Protein AF-A0A379WSF8-F1 (afdb_monomer_lite)

Organism: Salmonella enterica I (NCBI:txid59201)

Sequence (96 aa):
MGQLQRNARDLQESVMSIRMMPMEYVFSRFPRLVRDLAGKLGKQVELTLVGSSTELDKSLIERIIDPLTHLVRNSLDHGIEMPEKRLEAGKMLSAT

Structure (mmCIF, N/CA/C/O backbone):
data_AF-A0A379WSF8-F1
#
_entry.id   AF-A0A379WSF8-F1
#
loop_
_atom_site.group_PDB
_atom_site.id
_atom_site.type_symbol
_atom_site.label_atom_id
_atom_site.label_alt_id
_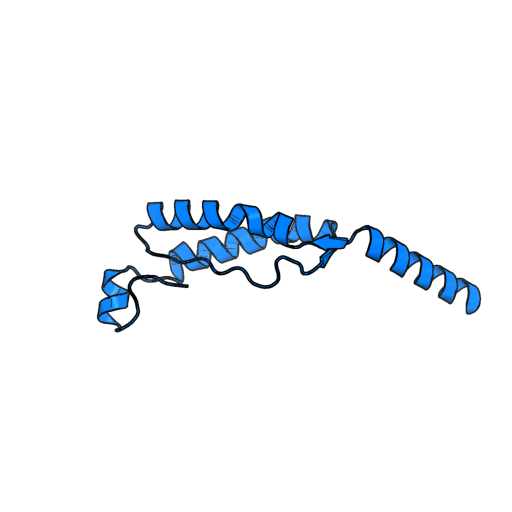atom_site.label_comp_id
_atom_site.label_asym_id
_atom_site.label_entity_id
_atom_site.label_seq_id
_atom_site.pdbx_PDB_ins_code
_atom_site.Cartn_x
_atom_site.Cartn_y
_atom_site.Cartn_z
_atom_site.occupancy
_atom_site.B_iso_or_equiv
_atom_site.auth_seq_id
_atom_site.auth_comp_id
_atom_site.auth_asym_id
_atom_site.auth_atom_id
_atom_site.pdbx_PDB_model_num
ATOM 1 N N . MET A 1 1 ? 9.928 -1.036 -45.695 1.00 61.69 1 MET A N 1
ATOM 2 C CA . MET A 1 1 ? 9.097 -0.420 -44.634 1.00 61.69 1 MET A CA 1
ATOM 3 C C . MET A 1 1 ? 8.854 -1.356 -43.441 1.00 61.69 1 MET A C 1
ATOM 5 O O . MET A 1 1 ? 9.165 -0.951 -42.332 1.00 61.69 1 MET A O 1
ATOM 9 N N . GLY A 1 2 ? 8.408 -2.611 -43.618 1.00 80.88 2 GLY A N 1
ATOM 10 C CA . GLY A 1 2 ? 8.063 -3.491 -42.478 1.00 80.88 2 GLY A CA 1
ATOM 11 C C . GLY A 1 2 ? 9.216 -3.968 -41.572 1.00 80.88 2 GLY A C 1
ATOM 12 O O . GLY A 1 2 ? 8.996 -4.224 -40.394 1.00 80.88 2 GLY A O 1
ATOM 13 N N . GLN A 1 3 ? 10.453 -4.070 -42.073 1.00 81.88 3 GLN A N 1
ATOM 14 C CA . GLN A 1 3 ? 11.598 -4.506 -41.254 1.00 81.88 3 GLN A CA 1
ATOM 15 C C . GLN A 1 3 ? 12.110 -3.409 -40.309 1.00 81.88 3 GLN A C 1
ATOM 17 O O . GLN A 1 3 ? 12.483 -3.703 -39.181 1.00 81.88 3 GLN A O 1
ATOM 22 N N . LEU A 1 4 ? 12.037 -2.142 -40.733 1.00 86.81 4 LEU A N 1
ATOM 23 C CA . LEU A 1 4 ? 12.373 -0.999 -39.882 1.00 86.81 4 LEU A CA 1
ATOM 24 C C . LEU A 1 4 ? 11.378 -0.867 -38.716 1.00 86.81 4 LEU A C 1
ATOM 26 O O . LEU A 1 4 ? 11.786 -0.631 -37.585 1.00 86.81 4 LEU A O 1
ATOM 30 N N . GLN A 1 5 ? 10.083 -1.078 -38.983 1.00 88.62 5 GLN A N 1
ATOM 31 C CA . GLN A 1 5 ? 9.038 -1.075 -37.951 1.00 88.62 5 GLN A CA 1
ATOM 32 C C . GLN A 1 5 ? 9.194 -2.221 -36.947 1.00 88.62 5 GLN A C 1
ATOM 34 O O . GLN A 1 5 ? 8.997 -1.997 -35.757 1.00 88.62 5 GLN A O 1
ATOM 39 N N . ARG A 1 6 ? 9.572 -3.425 -37.402 1.00 89.00 6 ARG A N 1
ATOM 40 C CA . ARG A 1 6 ? 9.879 -4.547 -36.499 1.00 89.00 6 ARG A CA 1
ATOM 41 C C . ARG A 1 6 ? 11.059 -4.226 -35.584 1.00 89.00 6 ARG A C 1
ATOM 43 O O . ARG A 1 6 ? 10.889 -4.245 -34.375 1.00 89.00 6 ARG A O 1
ATOM 50 N N . ASN A 1 7 ? 12.187 -3.790 -36.146 1.00 90.50 7 ASN A N 1
ATOM 51 C CA . ASN A 1 7 ? 13.364 -3.435 -35.347 1.00 90.50 7 ASN A CA 1
ATOM 52 C C . ASN A 1 7 ? 13.074 -2.307 -34.338 1.00 90.50 7 ASN A C 1
ATOM 54 O O . ASN A 1 7 ? 13.570 -2.338 -33.216 1.00 90.50 7 ASN A O 1
ATOM 58 N N . ALA A 1 8 ? 12.267 -1.312 -34.722 1.00 90.94 8 ALA A N 1
ATOM 59 C CA . ALA A 1 8 ? 11.866 -0.232 -33.821 1.00 90.94 8 ALA A CA 1
ATOM 60 C C . ALA A 1 8 ? 11.003 -0.737 -32.652 1.00 90.94 8 ALA A C 1
ATOM 62 O O . ALA A 1 8 ? 11.184 -0.285 -31.522 1.00 90.94 8 ALA A O 1
ATOM 63 N N . ARG A 1 9 ? 10.099 -1.689 -32.909 1.00 91.06 9 ARG A N 1
ATOM 64 C CA . ARG A 1 9 ? 9.272 -2.317 -31.874 1.00 91.06 9 ARG A CA 1
ATOM 65 C C . ARG A 1 9 ? 10.109 -3.169 -30.921 1.00 91.06 9 ARG A C 1
ATOM 67 O O . ARG A 1 9 ? 9.968 -3.011 -29.714 1.00 91.06 9 ARG A O 1
ATOM 74 N N . ASP A 1 10 ? 11.016 -3.989 -31.444 1.00 90.06 10 ASP A N 1
ATOM 75 C CA . ASP A 1 10 ? 11.881 -4.849 -30.625 1.00 90.06 10 ASP A CA 1
ATOM 76 C C . ASP A 1 10 ? 12.800 -4.013 -29.718 1.00 90.06 10 ASP A C 1
ATOM 78 O O . ASP A 1 10 ? 13.010 -4.331 -28.543 1.00 90.06 10 ASP A O 1
ATOM 82 N N . LEU A 1 11 ? 13.302 -2.885 -30.237 1.00 90.25 11 LEU A N 1
ATOM 83 C CA . LEU A 1 11 ? 14.064 -1.920 -29.449 1.00 90.25 11 LEU A CA 1
ATOM 84 C C . LEU A 1 11 ? 13.194 -1.266 -28.369 1.00 90.25 11 LEU A C 1
ATOM 86 O O . LEU A 1 11 ? 13.633 -1.143 -27.229 1.00 90.25 11 LEU A O 1
ATOM 90 N N . GLN A 1 12 ? 11.965 -0.862 -28.702 1.00 86.62 12 GLN A N 1
ATOM 91 C CA . GLN A 1 12 ? 11.040 -0.286 -27.730 1.00 86.62 12 GLN A CA 1
ATOM 92 C C . GLN A 1 12 ? 10.730 -1.280 -26.604 1.00 86.62 12 GLN A C 1
ATOM 94 O O . GLN A 1 12 ? 10.807 -0.905 -25.439 1.00 86.62 12 GLN A O 1
ATOM 99 N N . GLU A 1 13 ? 10.440 -2.541 -26.924 1.00 86.75 13 GLU A N 1
ATOM 100 C CA . GLU A 1 13 ? 10.183 -3.598 -25.937 1.00 86.75 13 GLU A CA 1
ATOM 101 C C . GLU A 1 13 ? 11.413 -3.843 -25.044 1.00 86.75 13 GLU A C 1
ATOM 103 O O . GLU A 1 13 ? 11.286 -3.907 -23.820 1.00 86.75 13 GLU A O 1
ATOM 108 N N . SER A 1 14 ? 12.615 -3.849 -25.628 1.00 88.81 14 SER A N 1
ATOM 109 C CA . SER A 1 14 ? 13.881 -3.966 -24.887 1.00 88.81 14 SER A CA 1
ATOM 110 C C . SER A 1 14 ? 14.140 -2.773 -23.957 1.00 88.81 14 SER A C 1
ATOM 112 O O . SER A 1 14 ? 14.652 -2.927 -22.854 1.00 88.81 14 SER A O 1
ATOM 114 N N . VAL A 1 15 ? 13.773 -1.557 -24.367 1.00 89.88 15 VAL A N 1
ATOM 115 C CA . VAL A 1 15 ? 13.894 -0.366 -23.512 1.00 89.88 15 VAL A CA 1
ATOM 116 C C . VAL A 1 15 ? 12.856 -0.385 -22.389 1.00 89.88 15 VAL A C 1
ATOM 118 O O . VAL A 1 15 ? 13.153 0.049 -21.276 1.00 89.88 15 VAL A O 1
ATOM 121 N N . MET A 1 16 ? 11.641 -0.876 -22.649 1.00 84.56 16 MET A N 1
ATOM 122 C CA . MET A 1 16 ? 10.622 -1.036 -21.608 1.00 84.56 16 MET A CA 1
ATOM 123 C C . MET A 1 16 ? 11.089 -2.032 -20.541 1.00 84.56 16 MET A C 1
ATOM 125 O O . MET A 1 16 ? 10.956 -1.727 -19.359 1.00 84.56 16 MET A O 1
ATOM 129 N N . SER A 1 17 ? 11.682 -3.166 -20.932 1.00 85.19 17 SER A N 1
ATOM 130 C CA . SER A 1 17 ? 12.133 -4.192 -19.980 1.00 85.19 17 SER A CA 1
ATOM 131 C C . SER A 1 17 ? 13.232 -3.690 -19.037 1.00 85.19 17 SER A C 1
ATOM 133 O O . SER A 1 17 ? 13.181 -3.973 -17.847 1.00 85.19 17 SER A O 1
ATOM 135 N N . ILE A 1 18 ? 14.158 -2.849 -19.514 1.00 89.69 18 ILE A N 1
ATOM 136 C CA . ILE A 1 18 ? 15.207 -2.234 -18.673 1.00 89.69 18 ILE A CA 1
ATOM 137 C C . ILE A 1 18 ? 14.620 -1.295 -17.601 1.00 89.69 18 ILE A C 1
ATOM 139 O O . ILE A 1 18 ? 15.241 -1.066 -16.565 1.00 89.69 18 ILE A O 1
ATOM 143 N N . ARG A 1 19 ? 13.431 -0.724 -17.834 1.00 90.94 19 ARG A N 1
ATOM 144 C CA . ARG A 1 19 ? 12.778 0.225 -16.911 1.00 90.94 19 ARG A CA 1
ATOM 145 C C . ARG A 1 19 ? 11.853 -0.444 -15.893 1.00 90.94 19 ARG A C 1
ATOM 147 O O . ARG A 1 19 ? 11.244 0.266 -15.087 1.00 90.94 19 ARG A O 1
ATOM 154 N N . MET A 1 20 ? 11.718 -1.765 -15.950 1.00 94.50 20 MET A N 1
ATOM 155 C CA . MET A 1 20 ? 10.916 -2.533 -15.009 1.00 94.50 20 MET A CA 1
ATOM 156 C C . MET A 1 20 ? 11.556 -2.515 -13.618 1.00 94.50 20 MET A C 1
ATOM 158 O O . MET A 1 20 ? 12.765 -2.680 -13.471 1.00 94.50 20 MET A O 1
ATOM 162 N N . MET A 1 21 ? 10.744 -2.290 -12.589 1.00 94.81 21 MET A N 1
ATOM 163 C CA . MET A 1 21 ? 11.148 -2.391 -11.188 1.00 94.81 21 MET A CA 1
ATOM 164 C C . MET A 1 21 ? 10.110 -3.199 -10.400 1.00 94.81 21 MET A C 1
ATOM 166 O O . MET A 1 21 ? 8.923 -3.136 -10.727 1.00 94.81 21 MET A O 1
ATOM 170 N N . PRO A 1 22 ? 10.512 -3.929 -9.348 1.00 96.19 22 PRO A N 1
ATOM 171 C CA . PRO A 1 22 ? 9.582 -4.692 -8.523 1.00 96.19 22 PRO A CA 1
ATOM 172 C C . PRO A 1 22 ? 8.641 -3.783 -7.720 1.00 96.19 22 PRO A C 1
ATOM 174 O O . PRO A 1 22 ? 9.020 -2.709 -7.243 1.00 96.19 22 PRO A O 1
ATOM 177 N N . MET A 1 23 ? 7.409 -4.239 -7.499 1.00 95.69 23 MET A N 1
ATOM 178 C CA . MET A 1 23 ? 6.401 -3.510 -6.721 1.00 95.69 23 MET A CA 1
ATOM 179 C C . MET A 1 23 ? 6.787 -3.335 -5.239 1.00 95.69 23 MET A C 1
ATOM 181 O O . MET A 1 23 ? 6.273 -2.449 -4.549 1.00 95.69 23 MET A O 1
ATOM 185 N N . GLU A 1 24 ? 7.745 -4.120 -4.745 1.00 96.06 24 GLU A N 1
ATOM 186 C CA . GLU A 1 24 ? 8.341 -4.008 -3.410 1.00 96.06 24 GLU A CA 1
ATOM 187 C C . GLU A 1 24 ? 8.792 -2.575 -3.050 1.00 96.06 24 GLU A C 1
ATOM 189 O O . GLU A 1 24 ? 8.627 -2.137 -1.905 1.00 96.06 24 GLU A O 1
ATOM 194 N N . TYR A 1 25 ? 9.262 -1.785 -4.025 1.00 93.12 25 TYR A N 1
ATOM 195 C CA . TYR A 1 25 ? 9.638 -0.375 -3.817 1.00 93.12 25 TYR A CA 1
ATOM 196 C C . TYR A 1 25 ? 8.472 0.505 -3.334 1.00 93.12 25 TYR A C 1
ATOM 198 O O . TYR A 1 25 ? 8.666 1.492 -2.610 1.00 93.12 25 TYR A O 1
ATOM 206 N N . VAL A 1 26 ? 7.248 0.158 -3.726 1.00 93.62 26 VAL A N 1
ATOM 207 C CA . VAL A 1 26 ? 6.031 0.807 -3.236 1.00 93.62 26 VAL A CA 1
ATOM 208 C C . VAL A 1 26 ? 5.604 0.154 -1.931 1.00 93.62 26 VAL A C 1
ATOM 210 O O . VAL A 1 26 ? 5.431 0.851 -0.935 1.00 93.62 26 VAL A O 1
ATOM 213 N N . PHE A 1 27 ? 5.476 -1.172 -1.906 1.00 95.88 27 PHE A N 1
ATOM 214 C CA . PHE A 1 27 ? 4.885 -1.894 -0.779 1.00 95.88 27 PHE A CA 1
ATOM 215 C C . PHE A 1 27 ? 5.680 -1.801 0.525 1.00 95.88 27 PHE A C 1
ATOM 217 O O . PHE A 1 27 ? 5.071 -1.767 1.592 1.00 95.88 27 PHE A O 1
ATOM 224 N N . SER A 1 28 ? 7.005 -1.665 0.469 1.00 94.81 28 SER A N 1
ATOM 225 C CA . SER A 1 28 ? 7.877 -1.566 1.652 1.00 94.81 28 SER A CA 1
ATOM 226 C C . SER A 1 28 ? 7.496 -0.448 2.638 1.00 94.81 28 SER A C 1
ATOM 228 O O . SER A 1 28 ? 7.774 -0.561 3.833 1.00 94.81 28 SER A O 1
ATOM 230 N N . ARG A 1 29 ? 6.815 0.615 2.182 1.00 93.75 29 ARG A N 1
ATOM 231 C CA . ARG A 1 29 ? 6.375 1.728 3.047 1.00 93.75 29 ARG A CA 1
ATOM 232 C C . ARG A 1 29 ? 5.011 1.505 3.712 1.00 93.75 29 ARG A C 1
ATOM 234 O O . ARG A 1 29 ? 4.718 2.144 4.725 1.00 93.75 29 ARG A O 1
ATOM 241 N N . PHE A 1 30 ? 4.177 0.610 3.179 1.00 96.56 30 PHE A N 1
ATOM 242 C CA . PHE A 1 30 ? 2.807 0.424 3.664 1.00 96.56 30 PHE A CA 1
ATOM 243 C C . PHE A 1 30 ? 2.686 -0.226 5.046 1.00 96.56 30 PHE A C 1
ATOM 245 O O . PHE A 1 30 ? 1.846 0.253 5.805 1.00 96.56 30 PHE A O 1
ATOM 252 N N . PRO A 1 31 ? 3.522 -1.198 5.464 1.00 97.25 31 PRO A N 1
ATOM 253 C CA . PRO A 1 31 ? 3.427 -1.765 6.810 1.00 97.25 31 PRO A CA 1
ATOM 254 C C . PRO A 1 31 ? 3.520 -0.716 7.922 1.00 97.25 31 PRO A C 1
ATOM 256 O O . PRO A 1 31 ? 2.768 -0.769 8.893 1.00 97.25 31 PRO A O 1
ATOM 259 N N . ARG A 1 32 ? 4.416 0.270 7.771 1.00 96.69 32 ARG A N 1
ATOM 260 C CA . ARG A 1 32 ? 4.545 1.374 8.730 1.00 96.69 32 ARG A CA 1
ATOM 261 C C . ARG A 1 32 ? 3.360 2.332 8.637 1.00 96.69 32 ARG A C 1
ATOM 263 O O . ARG A 1 32 ? 2.753 2.625 9.659 1.00 96.69 32 ARG A O 1
ATOM 270 N N . LEU A 1 33 ? 3.001 2.765 7.426 1.00 96.06 33 LEU A N 1
ATOM 271 C CA . LEU A 1 33 ? 1.873 3.676 7.210 1.00 96.06 33 LEU A CA 1
ATOM 272 C C . LEU A 1 33 ? 0.566 3.123 7.801 1.00 96.06 33 LEU A C 1
ATOM 274 O O . LEU A 1 33 ? -0.138 3.843 8.505 1.00 96.06 33 LEU A O 1
ATOM 278 N N . VAL A 1 34 ? 0.257 1.854 7.520 1.00 97.88 34 VAL A N 1
ATOM 279 C CA . VAL A 1 34 ? -0.953 1.179 8.003 1.00 97.88 34 VAL A CA 1
ATOM 280 C C . VAL A 1 34 ? -0.933 1.067 9.520 1.00 97.88 34 VAL A C 1
ATOM 282 O O . VAL A 1 34 ? -1.922 1.422 10.150 1.00 97.88 34 VAL A O 1
ATOM 285 N N . ARG A 1 35 ? 0.191 0.654 10.122 1.00 97.25 35 ARG A N 1
ATOM 286 C CA . ARG A 1 35 ? 0.324 0.559 11.584 1.00 97.25 35 ARG A CA 1
ATOM 287 C C . ARG A 1 35 ? 0.103 1.908 12.271 1.00 97.25 35 ARG A C 1
ATOM 289 O O . ARG A 1 35 ? -0.647 1.979 13.242 1.00 97.25 35 ARG A O 1
A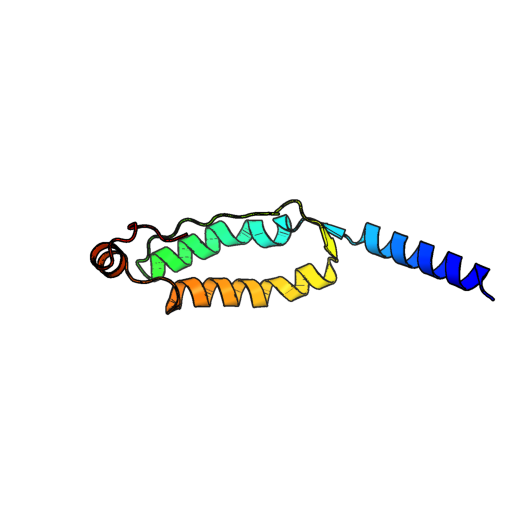TOM 296 N N . ASP A 1 36 ? 0.725 2.967 11.759 1.00 97.38 36 ASP A N 1
ATOM 297 C CA . ASP A 1 36 ? 0.637 4.303 12.351 1.00 97.38 36 ASP A CA 1
ATOM 298 C C . ASP A 1 36 ? -0.786 4.875 12.242 1.00 97.38 36 ASP A C 1
ATOM 300 O O . ASP A 1 36 ? -1.295 5.473 13.190 1.00 97.38 36 ASP A O 1
ATOM 304 N N . LEU A 1 37 ? -1.449 4.685 11.097 1.00 96.81 37 LEU A N 1
ATOM 305 C CA . LEU A 1 37 ? -2.829 5.127 10.883 1.00 96.81 37 LEU A CA 1
ATOM 306 C C . LEU A 1 37 ? -3.831 4.306 11.696 1.00 96.81 37 LEU A C 1
ATOM 308 O O . LEU A 1 37 ? -4.690 4.887 12.353 1.00 96.81 37 LEU A O 1
ATOM 312 N N . ALA A 1 38 ? -3.702 2.979 11.702 1.00 96.81 38 ALA A N 1
ATOM 313 C CA . ALA A 1 38 ? -4.552 2.101 12.497 1.00 96.81 38 ALA A CA 1
ATOM 314 C C . ALA A 1 38 ? -4.463 2.460 13.989 1.00 96.81 38 ALA A C 1
ATOM 316 O O . ALA A 1 38 ? -5.494 2.636 14.635 1.00 96.81 38 ALA A O 1
ATOM 317 N N . GLY A 1 39 ? -3.248 2.698 14.502 1.00 96.69 39 GLY A N 1
ATOM 318 C CA . GLY A 1 39 ? -3.032 3.164 15.873 1.00 96.69 39 GLY A CA 1
ATOM 319 C C . GLY A 1 39 ? -3.697 4.513 16.164 1.00 96.69 39 GLY A C 1
ATOM 320 O O . GLY A 1 39 ? -4.366 4.654 17.184 1.00 96.69 39 GLY A O 1
ATOM 321 N N . LYS A 1 40 ? -3.584 5.488 15.252 1.00 96.81 40 LYS A N 1
ATOM 322 C CA . LYS A 1 40 ? -4.249 6.800 15.390 1.00 96.81 40 LYS A CA 1
ATOM 323 C C . LYS A 1 40 ? -5.774 6.707 15.391 1.00 96.81 40 LYS A C 1
ATOM 325 O O . LYS A 1 40 ? -6.424 7.494 16.070 1.00 96.81 40 LYS A O 1
ATOM 330 N N . LEU A 1 41 ? -6.332 5.772 14.629 1.00 96.12 41 LEU A N 1
ATOM 331 C CA . LEU A 1 41 ? -7.775 5.565 14.507 1.00 96.12 41 LEU A CA 1
ATOM 332 C C . LEU A 1 41 ? -8.339 4.611 15.570 1.00 96.12 41 LEU A C 1
ATOM 334 O O . LEU A 1 41 ? -9.549 4.411 15.612 1.00 96.12 41 LEU A O 1
ATOM 338 N N . GLY A 1 42 ? -7.486 3.998 16.399 1.00 95.81 42 GLY A N 1
ATOM 339 C CA . GLY A 1 42 ? -7.897 2.978 17.366 1.00 95.81 42 GLY A CA 1
ATOM 340 C C . GLY A 1 42 ? -8.395 1.682 16.716 1.00 95.81 42 GLY A C 1
ATOM 341 O O . GLY A 1 42 ? -9.197 0.964 17.308 1.00 95.81 42 GLY A O 1
ATOM 342 N N . LYS A 1 43 ? -7.954 1.381 15.489 1.00 96.19 43 LYS A N 1
ATOM 343 C CA . LYS A 1 43 ? -8.368 0.196 14.725 1.00 96.19 43 LYS A CA 1
ATOM 344 C C . LYS A 1 43 ? -7.298 -0.891 14.792 1.00 96.19 43 LYS A C 1
ATOM 346 O O . LYS A 1 43 ? -6.106 -0.597 14.857 1.00 96.19 43 LYS A O 1
ATOM 351 N N . GLN A 1 44 ? -7.722 -2.153 14.741 1.00 94.56 44 GLN A N 1
ATOM 352 C CA . GLN A 1 44 ? -6.821 -3.305 14.640 1.00 94.56 44 GLN A CA 1
ATOM 353 C C . GLN A 1 44 ? -6.835 -3.844 13.213 1.00 94.56 44 GLN A C 1
ATOM 355 O O . GLN A 1 44 ? -7.895 -4.194 12.692 1.00 94.56 44 GLN A O 1
ATOM 360 N N . VAL A 1 45 ? -5.665 -3.851 12.572 1.00 95.62 45 VAL A N 1
ATOM 361 C CA . VAL A 1 45 ? -5.522 -4.184 11.151 1.00 95.62 45 VAL A CA 1
ATOM 362 C C . VAL A 1 45 ? -4.264 -5.013 10.923 1.00 95.62 45 VAL A C 1
ATOM 364 O O . VAL A 1 45 ? -3.192 -4.684 11.434 1.00 95.62 45 VAL A O 1
ATOM 367 N N . GLU A 1 46 ? -4.395 -6.052 10.109 1.00 95.06 46 GLU A N 1
ATOM 368 C CA . GLU A 1 46 ? -3.317 -6.885 9.598 1.00 95.06 46 GLU A CA 1
ATOM 369 C C . GLU A 1 46 ? -3.132 -6.617 8.104 1.00 95.06 46 GLU A C 1
ATOM 371 O O . GLU A 1 46 ? -4.026 -6.852 7.302 1.00 95.06 46 GLU A O 1
ATOM 376 N N . LEU A 1 47 ? -1.959 -6.122 7.708 1.00 96.75 47 LEU A N 1
ATOM 377 C CA . LEU A 1 47 ? -1.669 -5.855 6.302 1.00 96.75 47 LEU A CA 1
ATOM 378 C C . LEU A 1 47 ? -1.097 -7.104 5.623 1.00 96.75 47 LEU A C 1
ATOM 380 O O . LEU A 1 47 ? 0.002 -7.538 5.965 1.00 96.75 47 LEU A O 1
ATOM 384 N N . THR A 1 48 ? -1.781 -7.598 4.591 1.00 96.25 48 THR A N 1
ATOM 385 C CA . THR A 1 48 ? -1.249 -8.622 3.679 1.00 96.25 48 THR A CA 1
ATOM 386 C C . THR A 1 48 ? -0.801 -7.982 2.366 1.00 96.25 48 THR A C 1
ATOM 388 O O . THR A 1 48 ? -1.534 -7.203 1.761 1.00 96.25 48 THR A O 1
ATOM 391 N N . LEU A 1 49 ? 0.405 -8.320 1.904 1.00 96.00 49 LEU A N 1
ATOM 392 C CA . LEU A 1 49 ? 0.953 -7.857 0.628 1.00 96.00 49 LEU A CA 1
ATOM 393 C C . LEU A 1 49 ? 1.107 -9.045 -0.324 1.00 96.00 49 LEU A C 1
ATOM 395 O O . LEU A 1 49 ? 1.763 -10.029 0.010 1.00 96.00 49 LEU A O 1
ATOM 399 N N . VAL A 1 50 ? 0.523 -8.942 -1.519 1.00 96.25 50 VAL A N 1
ATOM 400 C CA . VAL A 1 50 ? 0.577 -9.979 -2.559 1.00 96.25 50 VAL A CA 1
ATOM 401 C C . VAL A 1 50 ? 1.151 -9.374 -3.837 1.00 96.25 50 VAL A C 1
ATOM 403 O O . VAL A 1 50 ? 0.757 -8.281 -4.237 1.00 96.25 50 VAL A O 1
ATOM 406 N N . GLY A 1 51 ? 2.080 -10.083 -4.485 1.00 95.69 51 GLY A N 1
ATOM 407 C CA . GLY A 1 51 ? 2.682 -9.640 -5.748 1.00 95.69 51 GLY A CA 1
ATOM 408 C C . GLY A 1 51 ? 3.814 -8.620 -5.599 1.00 95.69 51 GLY A C 1
ATOM 409 O O . GLY A 1 51 ? 4.050 -7.842 -6.516 1.00 95.69 51 GLY A O 1
ATOM 410 N N . SER A 1 52 ? 4.534 -8.603 -4.471 1.00 94.88 52 SER A N 1
ATOM 411 C CA . SER A 1 52 ? 5.681 -7.698 -4.263 1.00 94.88 52 SER A CA 1
ATOM 412 C C . SER A 1 52 ? 6.788 -7.859 -5.315 1.00 94.88 52 SER A C 1
ATOM 414 O O . SER A 1 52 ? 7.459 -6.887 -5.647 1.00 94.88 52 SER A O 1
ATOM 416 N N . SER A 1 53 ? 6.956 -9.068 -5.857 1.00 94.44 53 SER A N 1
ATOM 417 C CA . SER A 1 53 ? 7.918 -9.378 -6.921 1.00 94.44 53 SER A CA 1
ATOM 418 C C . SER A 1 53 ? 7.418 -9.038 -8.327 1.00 94.44 53 SER A C 1
ATOM 420 O O . SER A 1 53 ? 8.187 -9.154 -9.276 1.00 94.44 53 SER A O 1
ATOM 422 N N . THR A 1 54 ? 6.151 -8.640 -8.487 1.00 95.00 54 THR A N 1
ATOM 423 C CA . THR A 1 54 ? 5.617 -8.229 -9.788 1.00 95.00 54 THR A CA 1
ATOM 424 C C . THR A 1 54 ? 6.343 -6.980 -10.255 1.00 95.00 54 THR A C 1
ATOM 426 O O . THR A 1 54 ? 6.447 -5.999 -9.517 1.00 95.00 54 THR A O 1
ATOM 429 N N . GLU A 1 55 ? 6.829 -7.015 -11.488 1.00 94.81 55 GLU A N 1
ATOM 430 C CA . GLU A 1 55 ? 7.571 -5.914 -12.077 1.00 94.81 55 GLU A CA 1
ATOM 431 C C . GLU A 1 55 ? 6.661 -4.951 -12.840 1.00 94.81 55 GLU A C 1
ATOM 433 O O . GLU A 1 55 ? 5.685 -5.351 -13.480 1.00 94.81 55 GLU A O 1
ATOM 438 N N . LEU A 1 56 ? 6.983 -3.662 -12.763 1.00 94.50 56 LEU A N 1
ATOM 439 C CA . LEU A 1 56 ? 6.205 -2.597 -13.375 1.00 94.50 56 LEU A CA 1
ATOM 440 C C . LEU A 1 56 ? 7.125 -1.446 -13.808 1.00 94.50 56 LEU A C 1
ATOM 442 O O . LEU A 1 56 ? 8.190 -1.231 -13.233 1.00 94.50 56 LEU A O 1
ATOM 446 N N . ASP A 1 57 ? 6.723 -0.690 -14.830 1.00 94.94 57 ASP A N 1
ATOM 447 C CA . ASP A 1 57 ? 7.469 0.481 -15.301 1.00 94.94 57 ASP A CA 1
ATOM 448 C C . ASP A 1 57 ? 7.714 1.496 -14.174 1.00 94.94 57 ASP A C 1
ATOM 450 O O . ASP A 1 57 ? 6.773 1.925 -13.499 1.00 94.94 57 ASP A O 1
ATOM 454 N N . LYS A 1 58 ? 8.959 1.956 -14.017 1.00 93.69 58 LYS A N 1
ATOM 455 C CA . LYS A 1 58 ? 9.321 2.970 -13.016 1.00 93.69 58 LYS A CA 1
ATOM 456 C C . LYS A 1 58 ? 8.407 4.205 -13.019 1.00 93.69 58 LYS A C 1
ATOM 458 O O . LYS A 1 58 ? 8.021 4.671 -11.950 1.00 93.69 58 LYS A O 1
ATOM 463 N N . SER A 1 59 ? 8.038 4.729 -14.191 1.00 94.00 59 SER A N 1
ATOM 464 C CA . SER A 1 59 ? 7.200 5.937 -14.278 1.00 94.00 59 SER A CA 1
ATOM 465 C C . SER A 1 59 ? 5.779 5.699 -13.766 1.00 94.00 59 SER A C 1
ATOM 467 O O . SER A 1 59 ? 5.147 6.595 -13.209 1.00 94.00 59 SER A O 1
ATOM 469 N N . LEU A 1 60 ? 5.269 4.478 -13.925 1.00 94.06 60 LEU A N 1
ATOM 470 C CA . LEU A 1 60 ? 3.979 4.085 -13.378 1.00 94.06 60 LEU A CA 1
ATOM 471 C C . LEU A 1 60 ? 4.081 3.839 -11.867 1.00 94.06 60 LEU A C 1
ATOM 473 O O . LEU A 1 60 ? 3.187 4.271 -11.144 1.00 94.06 60 LEU A O 1
ATOM 477 N N . ILE A 1 61 ? 5.175 3.238 -11.381 1.00 94.25 61 ILE A N 1
ATOM 478 C CA . ILE A 1 61 ? 5.459 3.107 -9.941 1.00 94.25 61 ILE A CA 1
ATOM 479 C C . ILE A 1 61 ? 5.445 4.475 -9.255 1.00 94.25 61 ILE A C 1
ATOM 481 O O . ILE A 1 61 ? 4.779 4.647 -8.240 1.00 94.25 61 ILE A O 1
ATOM 485 N N . GLU A 1 62 ? 6.123 5.473 -9.817 1.00 93.38 62 GLU A N 1
ATOM 486 C CA . GLU A 1 62 ? 6.162 6.818 -9.233 1.00 93.38 62 GLU A CA 1
ATOM 487 C C . GLU A 1 62 ? 4.770 7.464 -9.184 1.00 93.38 62 GLU A C 1
ATOM 489 O O . GLU A 1 62 ? 4.412 8.100 -8.195 1.00 93.38 62 GLU A O 1
ATOM 494 N N . ARG A 1 63 ? 3.945 7.241 -10.213 1.00 95.19 63 ARG A N 1
ATOM 495 C CA . ARG A 1 63 ? 2.592 7.811 -10.309 1.00 95.19 63 ARG A CA 1
ATOM 496 C C . ARG A 1 63 ? 1.547 7.091 -9.457 1.00 95.19 63 ARG A C 1
ATOM 498 O O . ARG A 1 63 ? 0.535 7.701 -9.124 1.00 95.19 63 ARG A O 1
ATOM 505 N N . ILE A 1 64 ? 1.742 5.809 -9.138 1.00 94.25 64 ILE A N 1
ATOM 506 C CA . ILE A 1 64 ? 0.740 4.993 -8.432 1.00 94.25 64 ILE A CA 1
ATOM 507 C C . ILE A 1 64 ? 0.844 5.097 -6.902 1.00 94.25 64 ILE A C 1
ATOM 509 O O . ILE A 1 64 ? -0.119 4.777 -6.205 1.00 94.25 64 ILE A O 1
ATOM 513 N N . ILE A 1 65 ? 1.976 5.576 -6.369 1.00 92.69 65 ILE A N 1
ATOM 514 C CA . ILE A 1 65 ? 2.223 5.674 -4.919 1.00 92.69 65 ILE A CA 1
ATOM 515 C C . ILE A 1 65 ? 1.150 6.505 -4.210 1.00 92.69 65 ILE A C 1
ATOM 517 O O . ILE A 1 65 ? 0.569 6.036 -3.227 1.00 92.69 65 ILE A O 1
ATOM 521 N N . ASP A 1 66 ? 0.877 7.718 -4.691 1.00 95.81 66 ASP A N 1
ATOM 522 C CA . ASP A 1 66 ? -0.077 8.622 -4.041 1.00 95.81 66 ASP A CA 1
ATOM 523 C C . ASP A 1 66 ? -1.521 8.094 -4.125 1.00 95.81 66 ASP A C 1
ATOM 525 O O . ASP A 1 66 ? -2.178 8.020 -3.080 1.00 95.81 66 ASP A O 1
ATOM 529 N N . PRO A 1 67 ? -2.015 7.623 -5.293 1.00 97.25 67 PRO A N 1
ATOM 530 C CA . PRO A 1 67 ? -3.306 6.943 -5.381 1.00 97.25 67 PRO A CA 1
ATOM 531 C C . PRO A 1 67 ? -3.442 5.745 -4.435 1.00 97.25 67 PRO A C 1
ATOM 533 O O . PRO A 1 67 ? -4.443 5.642 -3.730 1.00 97.25 67 PRO A O 1
ATOM 536 N N . LEU A 1 68 ? -2.443 4.857 -4.357 1.00 96.56 68 LEU A N 1
ATOM 537 C CA . LEU A 1 68 ? -2.502 3.703 -3.451 1.00 96.56 68 LEU A CA 1
ATOM 538 C C . LEU A 1 68 ? -2.491 4.129 -1.985 1.00 96.56 68 LEU A C 1
ATOM 540 O O . LEU A 1 68 ? -3.257 3.600 -1.184 1.00 96.56 68 LEU A O 1
ATOM 544 N N . THR A 1 69 ? -1.675 5.123 -1.636 1.00 96.44 69 THR A N 1
ATOM 545 C CA . THR A 1 69 ? -1.664 5.716 -0.293 1.00 96.44 69 THR A CA 1
ATOM 546 C C . THR A 1 69 ? -3.045 6.253 0.076 1.00 96.44 69 THR A C 1
ATOM 548 O O . THR A 1 69 ? -3.507 6.053 1.201 1.00 96.44 69 THR A O 1
ATOM 551 N N . HIS A 1 70 ? -3.726 6.907 -0.867 1.00 97.19 70 HIS A N 1
ATOM 552 C CA . HIS A 1 70 ? -5.078 7.410 -0.661 1.00 97.19 70 HIS A CA 1
ATOM 553 C C . HIS A 1 70 ? -6.097 6.278 -0.466 1.00 97.19 70 HIS A C 1
ATOM 555 O O . HIS A 1 70 ? -6.885 6.331 0.475 1.00 97.19 70 HIS A O 1
ATOM 561 N N . LEU A 1 71 ? -6.045 5.219 -1.279 1.00 97.62 71 LEU A N 1
ATOM 562 C CA . LEU A 1 71 ? -6.932 4.059 -1.131 1.00 97.62 71 LEU A CA 1
ATOM 563 C C . LEU A 1 71 ? -6.735 3.338 0.210 1.00 97.62 71 LEU A C 1
ATOM 565 O O . LEU A 1 71 ? -7.714 2.973 0.863 1.00 97.62 71 LEU A O 1
ATOM 569 N N . VAL A 1 72 ? -5.485 3.183 0.653 1.00 96.88 72 VAL A N 1
ATOM 570 C CA . VAL A 1 72 ? -5.160 2.605 1.966 1.00 96.88 72 VAL A CA 1
ATOM 571 C C . VAL A 1 72 ? -5.734 3.466 3.092 1.00 96.88 72 VAL A C 1
ATOM 573 O O . VAL A 1 72 ? -6.353 2.930 4.010 1.00 96.88 72 VAL A O 1
ATOM 576 N N . ARG A 1 73 ? -5.599 4.798 3.011 1.00 96.94 73 ARG A N 1
ATOM 577 C CA . ARG A 1 73 ? -6.212 5.716 3.986 1.00 96.94 73 ARG A CA 1
ATOM 578 C C . ARG A 1 73 ? -7.728 5.593 4.005 1.00 96.94 73 ARG A C 1
ATOM 580 O O . ARG A 1 73 ? -8.274 5.338 5.065 1.00 96.94 73 ARG A O 1
ATOM 587 N N . ASN A 1 74 ? -8.394 5.649 2.853 1.00 96.75 74 ASN A N 1
ATOM 588 C CA . ASN A 1 74 ? -9.854 5.522 2.782 1.00 96.75 74 ASN A CA 1
ATOM 589 C C . ASN A 1 74 ? -10.347 4.192 3.375 1.00 96.75 74 ASN A C 1
ATOM 591 O O . ASN A 1 74 ? -11.360 4.158 4.076 1.00 96.75 74 ASN A O 1
ATOM 595 N N . SER A 1 75 ? -9.609 3.106 3.133 1.00 97.19 75 SER A N 1
ATOM 596 C CA . SER A 1 75 ? -9.907 1.791 3.711 1.00 97.19 75 SER A CA 1
ATOM 597 C C . SER A 1 75 ? -9.803 1.816 5.237 1.00 97.19 75 SER A C 1
ATOM 599 O O . SER A 1 75 ? -10.681 1.301 5.924 1.00 97.19 75 SER A O 1
ATOM 601 N N . LEU A 1 76 ? -8.775 2.473 5.778 1.00 96.19 76 LEU A N 1
ATOM 602 C CA . LEU A 1 76 ? -8.577 2.610 7.218 1.00 96.19 76 LEU A CA 1
ATOM 603 C C . LEU A 1 76 ? -9.555 3.589 7.863 1.00 96.19 76 LEU A C 1
ATOM 605 O O . LEU A 1 76 ? -10.081 3.272 8.919 1.00 96.19 76 LEU A O 1
ATOM 609 N N . ASP A 1 77 ? -9.825 4.743 7.2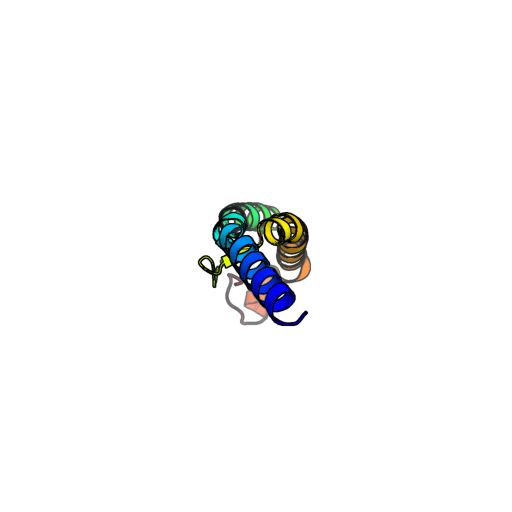61 1.00 94.50 77 ASP A N 1
ATOM 610 C CA . ASP A 1 77 ? -10.684 5.793 7.813 1.00 94.50 77 ASP A CA 1
ATOM 611 C C . ASP A 1 77 ? -12.158 5.372 7.785 1.00 94.50 77 ASP A C 1
ATOM 613 O O . ASP A 1 77 ? -12.857 5.457 8.800 1.00 94.50 77 ASP A O 1
ATOM 617 N N . HIS A 1 78 ? -12.613 4.848 6.645 1.00 93.69 78 HIS A N 1
ATOM 618 C CA . HIS A 1 78 ? -14.034 4.634 6.366 1.00 93.69 78 HIS A CA 1
ATOM 619 C C . HIS A 1 78 ? -14.409 3.177 6.085 1.00 93.69 78 HIS A C 1
ATOM 621 O O . HIS A 1 78 ? -15.543 2.793 6.354 1.00 93.69 78 HIS A O 1
ATOM 627 N N . GLY A 1 79 ? -13.491 2.365 5.555 1.00 92.75 79 GLY A N 1
ATOM 628 C CA . GLY A 1 79 ? -13.782 0.972 5.193 1.00 92.75 79 GLY A CA 1
ATOM 629 C C . GLY A 1 79 ? -13.814 0.013 6.386 1.00 92.75 79 GLY A C 1
ATOM 630 O O . GLY A 1 79 ? -14.664 -0.873 6.451 1.00 92.75 79 GLY A O 1
ATOM 631 N N . ILE A 1 80 ? -12.896 0.184 7.339 1.00 94.06 80 ILE A N 1
ATOM 632 C CA . ILE A 1 80 ? -12.753 -0.702 8.499 1.00 94.06 80 ILE A CA 1
ATOM 633 C C . ILE A 1 80 ? -1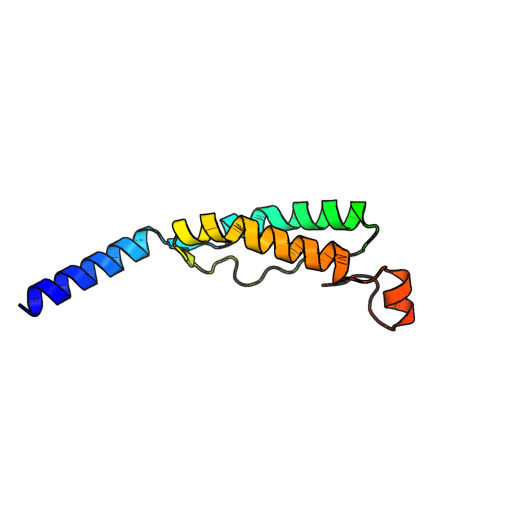3.543 -0.147 9.684 1.00 94.06 80 ILE A C 1
ATOM 635 O O . ILE A 1 80 ? -13.349 0.989 10.112 1.00 94.06 80 ILE A O 1
ATOM 639 N N . GLU A 1 81 ? -14.437 -0.961 10.232 1.00 93.62 81 GLU A N 1
ATOM 640 C CA . GLU A 1 81 ? -15.217 -0.644 11.431 1.00 93.62 81 GLU A CA 1
ATOM 641 C C . GLU A 1 81 ? -14.340 -0.658 12.697 1.00 93.62 81 GLU A C 1
ATOM 643 O O . GLU A 1 81 ? -13.258 -1.247 12.715 1.00 93.62 81 GLU A O 1
ATOM 648 N N . MET A 1 82 ? -14.822 -0.037 13.778 1.00 94.94 82 MET A N 1
ATOM 649 C CA . MET A 1 82 ? -14.153 -0.118 15.083 1.00 94.94 82 MET A CA 1
ATOM 650 C C . MET A 1 82 ? -14.141 -1.563 15.608 1.00 94.94 82 MET A C 1
ATOM 652 O O . MET A 1 82 ? -15.076 -2.315 15.303 1.00 94.94 82 MET A O 1
ATOM 656 N N . PRO A 1 83 ? -13.128 -1.957 16.404 1.00 93.81 83 PRO A N 1
ATOM 657 C CA . PRO A 1 83 ? -12.987 -3.333 16.880 1.00 93.81 83 PRO A CA 1
ATOM 658 C C . PRO A 1 83 ? -14.239 -3.869 17.593 1.00 93.81 83 PRO A C 1
ATOM 660 O O . PRO A 1 83 ? -14.624 -5.016 17.369 1.00 93.81 83 PRO A O 1
ATOM 663 N N . GLU A 1 84 ? -14.927 -3.035 18.377 1.00 93.56 84 GLU A N 1
ATOM 664 C CA . GLU A 1 84 ? -16.155 -3.413 19.087 1.00 93.56 84 GLU A CA 1
ATOM 665 C C . GLU A 1 84 ? -17.290 -3.732 18.104 1.0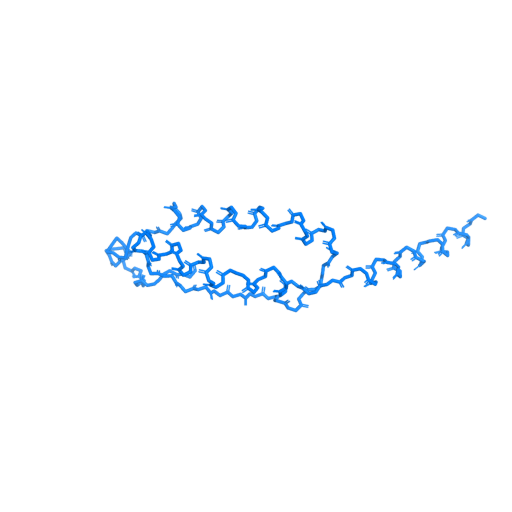0 93.56 84 GLU A C 1
ATOM 667 O O . GLU A 1 84 ? -17.892 -4.802 18.169 1.00 93.56 84 GLU A O 1
ATOM 672 N N . LYS A 1 85 ? -17.509 -2.854 17.115 1.00 93.25 85 LYS A N 1
ATOM 673 C CA . LYS A 1 85 ? -18.535 -3.042 16.074 1.00 93.25 85 LYS A CA 1
ATOM 674 C C . LYS A 1 85 ? -18.278 -4.281 15.218 1.00 93.25 85 LYS A C 1
ATOM 676 O O . LYS A 1 85 ? -19.220 -4.923 14.761 1.00 93.25 85 LYS A O 1
ATOM 681 N N . ARG A 1 86 ? -17.007 -4.633 14.992 1.00 94.56 86 ARG A N 1
ATOM 682 C CA . ARG A 1 86 ? -16.645 -5.861 14.270 1.00 94.56 86 ARG A CA 1
ATOM 683 C C . ARG A 1 86 ? -17.063 -7.104 15.043 1.00 94.56 86 ARG A C 1
ATOM 685 O O . ARG A 1 86 ? -17.671 -7.990 14.449 1.00 94.56 86 ARG A O 1
ATOM 692 N N . LEU A 1 87 ? -16.775 -7.147 16.344 1.00 93.31 87 LEU A N 1
ATOM 693 C CA . LEU A 1 87 ? -17.169 -8.261 17.207 1.00 93.31 87 LEU A CA 1
ATOM 694 C C . LEU A 1 87 ? -18.693 -8.379 17.323 1.00 93.31 87 LEU A C 1
ATOM 696 O O . LEU A 1 87 ? -19.218 -9.485 17.229 1.00 93.31 87 LEU A O 1
ATOM 700 N N . GLU A 1 88 ? -19.406 -7.255 17.450 1.00 93.81 88 GLU A N 1
ATOM 701 C CA . GLU A 1 88 ? -20.879 -7.224 17.435 1.00 93.81 88 GLU A CA 1
ATOM 702 C C . GLU A 1 88 ? -21.456 -7.800 16.133 1.00 93.81 88 GLU A C 1
ATOM 704 O O . GLU A 1 88 ? -22.467 -8.498 16.150 1.00 93.81 88 GLU A O 1
ATOM 709 N N . ALA A 1 89 ? -20.780 -7.567 15.005 1.00 92.31 89 ALA A N 1
ATOM 710 C CA . ALA A 1 89 ? -21.128 -8.136 13.706 1.00 92.31 89 ALA A CA 1
ATOM 711 C C . ALA A 1 89 ? -20.617 -9.580 13.493 1.00 92.31 89 ALA A C 1
ATOM 713 O O . ALA A 1 89 ? -20.730 -10.105 12.384 1.00 92.31 89 ALA A O 1
ATOM 714 N N . GLY A 1 90 ? -20.021 -10.219 14.509 1.00 92.62 90 GLY A N 1
ATOM 715 C CA . GLY A 1 90 ? -19.472 -11.579 14.431 1.00 92.62 90 GLY A CA 1
ATOM 716 C C . GLY A 1 90 ? -18.180 -11.707 13.613 1.00 92.62 90 GLY A C 1
ATOM 717 O O . GLY A 1 90 ? -17.794 -12.812 13.233 1.00 92.62 90 GLY A O 1
ATOM 718 N N . LYS A 1 91 ? -17.510 -10.590 13.311 1.00 92.62 91 LYS A N 1
ATOM 719 C CA . LYS A 1 91 ? -16.234 -10.553 12.582 1.00 92.62 91 LYS A CA 1
ATOM 720 C C . LYS A 1 91 ? -15.057 -10.654 13.555 1.00 92.62 91 LYS A C 1
ATOM 722 O O . LYS A 1 91 ? -15.178 -10.375 14.745 1.00 92.62 91 LYS A O 1
ATOM 727 N N . MET A 1 92 ? -13.882 -11.001 13.032 1.00 91.88 92 MET A N 1
ATOM 728 C CA . MET A 1 92 ? -12.643 -10.982 13.816 1.00 91.88 92 MET A CA 1
ATOM 729 C C . MET A 1 92 ? -12.276 -9.556 14.253 1.00 91.88 92 MET A C 1
ATOM 731 O O . MET A 1 92 ? -12.544 -8.590 13.532 1.00 91.88 92 MET A O 1
ATOM 735 N N . LEU A 1 93 ? -11.621 -9.452 15.415 1.00 89.25 93 LEU A N 1
ATOM 736 C CA . LEU A 1 93 ? -11.161 -8.194 16.014 1.00 89.25 93 LEU A CA 1
ATOM 737 C C . LEU A 1 93 ? -10.248 -7.400 15.064 1.00 89.25 93 LEU A C 1
ATOM 739 O O . LEU A 1 93 ? -10.431 -6.196 14.898 1.00 89.25 93 LEU A O 1
ATOM 743 N N . SER A 1 94 ? -9.310 -8.094 14.413 1.00 90.00 94 SER A N 1
ATOM 744 C CA . SER A 1 94 ? -8.475 -7.527 13.354 1.00 90.00 94 SER A CA 1
ATOM 745 C C . SER A 1 94 ? -9.203 -7.565 12.008 1.00 90.00 94 SER A C 1
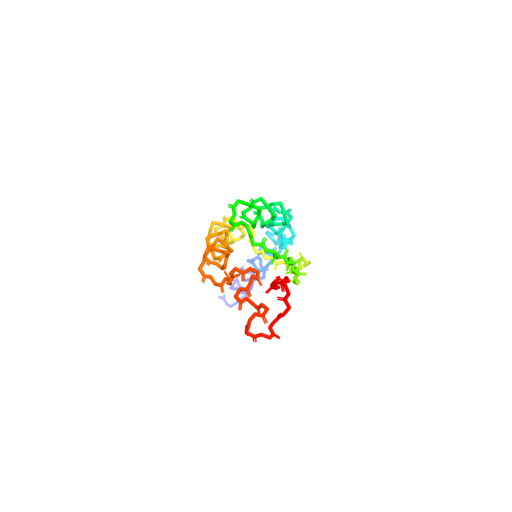ATOM 747 O O . SER A 1 94 ? -9.893 -8.537 11.679 1.00 90.00 94 SER A O 1
ATOM 749 N N . ALA A 1 95 ? -9.062 -6.499 11.226 1.00 90.56 95 ALA A N 1
ATOM 750 C CA . ALA A 1 95 ? -9.402 -6.486 9.807 1.00 90.56 95 ALA A CA 1
ATOM 751 C C . ALA A 1 95 ? -8.167 -6.816 8.955 1.00 90.56 95 ALA A C 1
ATOM 753 O O . ALA A 1 95 ? -7.044 -6.564 9.387 1.00 90.56 95 ALA A O 1
ATOM 754 N N . THR A 1 96 ? -8.381 -7.343 7.752 1.00 89.25 96 THR A N 1
ATOM 755 C CA . THR A 1 96 ? -7.329 -7.609 6.759 1.00 89.25 96 THR A CA 1
ATOM 756 C C . THR A 1 96 ? -7.571 -6.762 5.523 1.00 89.25 96 THR A C 1
ATOM 758 O O . THR A 1 96 ? -8.759 -6.649 5.140 1.00 89.25 96 THR A O 1
#

pLDDT: mean 93.25, std 4.75, range [61.69, 97.88]

Foldseek 3Di:
DVVVVVVVVVVVVVVQVVQKDFQLVLVVCVVVLLVVLCVVVQAAEDDDDDRRRPIDGPVVSVVCNVVVSVVSNCCNVPVDDHLVVCVVVVHHSYDD

InterPro domains:
  IPR036890 Histidine kinase/HSP90-like ATPase superfamily [G3DSA:3.30.565.10] (17-96)
  IPR036890 Histidine kinase/HSP90-like ATPase superfamily [SSF55874] (21-90)
  IPR051315 Bacterial Chemotaxis Sensor Histidine Kinase CheA [PTHR43395] (2-92)

Radius of gyration: 19.93 Å; chains: 1; bounding box: 36×20×64 Å

Secondary structure (DSSP, 8-state):
-HHHHHHHHHHHHHHHHHTEEETHHHHTTHHHHHHHHHHHHT--B------TT-EEEHHHHHHHHHHHHHHHHHIIIIISPPHHHHHHTT--SSB-